Protein AF-A0A2D9LVD2-F1 (afdb_monomer)

Mean predicted aligned error: 10.57 Å

Structure (mmCIF, N/CA/C/O backbone):
data_AF-A0A2D9LVD2-F1
#
_entry.id   AF-A0A2D9LVD2-F1
#
loop_
_atom_site.group_PDB
_atom_site.id
_atom_site.type_symbol
_atom_site.label_atom_id
_atom_site.label_alt_id
_atom_site.label_comp_id
_atom_site.label_asym_id
_atom_site.label_entity_id
_atom_site.label_seq_id
_atom_site.pdbx_PDB_ins_code
_atom_site.Cartn_x
_atom_site.Cartn_y
_atom_site.Cartn_z
_atom_site.occupancy
_atom_site.B_iso_or_equiv
_atom_site.auth_seq_id
_atom_site.auth_comp_id
_atom_site.auth_asym_id
_atom_site.auth_atom_id
_atom_site.pdbx_PDB_model_num
ATOM 1 N N . MET A 1 1 ? -19.883 -9.515 7.680 1.00 53.19 1 MET A N 1
ATOM 2 C CA . MET A 1 1 ? -18.558 -9.158 7.138 1.00 53.19 1 MET A CA 1
ATOM 3 C C . MET A 1 1 ? -18.792 -8.330 5.888 1.00 53.19 1 MET A C 1
ATOM 5 O O . MET A 1 1 ? -19.389 -8.847 4.952 1.00 53.19 1 MET A O 1
ATOM 9 N N . SER A 1 2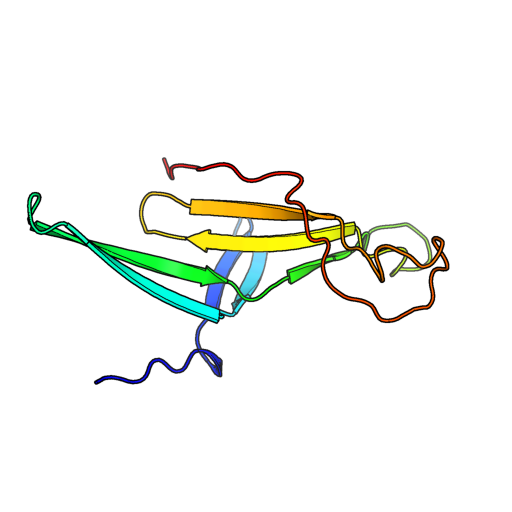 ? -18.451 -7.043 5.902 1.00 80.50 2 SER A N 1
ATOM 10 C CA . SER A 1 2 ? -18.437 -6.235 4.681 1.00 80.50 2 SER A CA 1
ATOM 11 C C . SER A 1 2 ? -17.174 -6.586 3.899 1.00 80.50 2 SER A C 1
ATOM 13 O O . SER A 1 2 ? -16.081 -6.626 4.460 1.00 80.50 2 SER A O 1
ATOM 15 N N . VAL A 1 3 ? -17.323 -6.901 2.616 1.00 85.44 3 VAL A N 1
ATOM 16 C CA . VAL A 1 3 ? -16.178 -7.102 1.725 1.00 85.44 3 VAL A CA 1
ATOM 17 C C . VAL A 1 3 ? -15.777 -5.735 1.187 1.00 85.44 3 VAL A C 1
ATOM 19 O O . VAL A 1 3 ? -16.622 -5.012 0.660 1.00 85.44 3 VAL A O 1
ATOM 22 N N . ILE A 1 4 ? -14.504 -5.374 1.336 1.00 87.50 4 ILE A N 1
ATOM 23 C CA . ILE A 1 4 ? -13.948 -4.164 0.728 1.00 87.50 4 ILE A CA 1
ATOM 24 C C . ILE A 1 4 ? -13.545 -4.501 -0.711 1.00 87.50 4 ILE A C 1
ATOM 26 O O . ILE A 1 4 ? -12.759 -5.421 -0.939 1.00 87.50 4 ILE A O 1
ATOM 30 N N . ASP A 1 5 ? -14.073 -3.757 -1.685 1.00 92.00 5 ASP A N 1
ATOM 31 C CA . ASP A 1 5 ? -13.674 -3.875 -3.089 1.00 92.00 5 ASP A CA 1
ATOM 32 C C . ASP A 1 5 ? -12.387 -3.079 -3.348 1.00 92.00 5 ASP A C 1
ATOM 34 O O . ASP A 1 5 ? -12.404 -1.910 -3.754 1.00 92.00 5 ASP A O 1
ATOM 38 N N . PHE A 1 6 ? -11.243 -3.717 -3.103 1.00 91.38 6 PHE A N 1
ATOM 39 C CA . PHE A 1 6 ? -9.940 -3.104 -3.352 1.00 91.38 6 PHE A CA 1
ATOM 40 C C . PHE A 1 6 ? -9.662 -2.841 -4.842 1.00 91.38 6 PHE A C 1
ATOM 42 O O . PHE A 1 6 ? -8.860 -1.963 -5.157 1.00 91.38 6 PHE A O 1
ATOM 49 N N . ALA A 1 7 ? -10.360 -3.505 -5.774 1.00 89.69 7 ALA A N 1
ATOM 50 C CA . ALA A 1 7 ? -10.171 -3.273 -7.209 1.00 89.69 7 ALA A CA 1
ATOM 51 C C . ALA A 1 7 ? -10.660 -1.879 -7.639 1.00 89.69 7 ALA A C 1
ATOM 53 O O . ALA A 1 7 ? -10.105 -1.279 -8.559 1.00 89.69 7 ALA A O 1
ATOM 54 N N . ASN A 1 8 ? -11.659 -1.334 -6.938 1.00 91.44 8 ASN A N 1
ATOM 55 C CA . ASN A 1 8 ? -12.173 0.019 -7.154 1.00 91.44 8 ASN A CA 1
ATOM 56 C C . ASN A 1 8 ? -11.758 1.023 -6.061 1.00 91.44 8 ASN A C 1
ATOM 58 O O . ASN A 1 8 ? -12.179 2.183 -6.098 1.00 91.44 8 ASN A O 1
ATOM 62 N N . SER A 1 9 ? -10.895 0.622 -5.122 1.00 91.50 9 SER A N 1
ATOM 63 C CA . SER A 1 9 ? -10.428 1.481 -4.028 1.0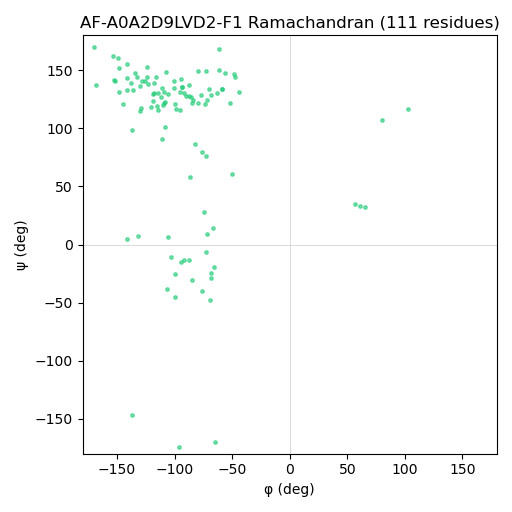0 91.50 9 SER A CA 1
ATOM 64 C C . SER A 1 9 ? -9.098 2.151 -4.354 1.00 91.50 9 SER A C 1
ATOM 66 O O . SER A 1 9 ? -8.135 1.522 -4.795 1.00 91.50 9 SER A O 1
ATOM 68 N N . ARG A 1 10 ? -9.033 3.465 -4.137 1.00 91.88 10 ARG A N 1
ATOM 69 C CA . ARG A 1 10 ? -7.895 4.287 -4.550 1.00 91.88 10 ARG A CA 1
ATOM 70 C C . ARG A 1 10 ? -7.727 5.517 -3.676 1.00 91.88 10 ARG A C 1
ATOM 72 O O . ARG A 1 10 ? -8.706 6.181 -3.353 1.00 91.88 10 ARG A O 1
ATOM 79 N N . MET A 1 11 ? -6.480 5.868 -3.388 1.00 88.00 11 MET A N 1
ATOM 80 C CA . MET A 1 11 ? -6.130 7.163 -2.816 1.00 88.00 11 MET A CA 1
ATOM 81 C C . MET A 1 11 ? -5.816 8.142 -3.950 1.00 88.00 11 MET A C 1
ATOM 83 O O . MET A 1 11 ? -5.052 7.829 -4.865 1.00 88.00 11 MET A O 1
ATOM 87 N N . THR A 1 12 ? -6.424 9.325 -3.901 1.00 88.12 12 THR A N 1
ATOM 88 C CA . THR A 1 12 ? -6.224 10.395 -4.885 1.00 88.12 12 THR A CA 1
ATOM 89 C C . THR A 1 12 ? -5.755 11.662 -4.204 1.00 88.12 12 THR A C 1
ATOM 91 O O . THR A 1 12 ? -6.303 12.046 -3.174 1.00 88.12 12 THR A O 1
ATOM 94 N N . TRP A 1 13 ? -4.792 12.341 -4.811 1.00 83.25 13 TRP A N 1
ATOM 95 C CA . TRP A 1 13 ? -4.360 13.667 -4.392 1.00 83.25 13 TRP A CA 1
ATOM 96 C C . TRP A 1 13 ? -4.053 14.516 -5.618 1.00 83.25 13 TRP A C 1
ATOM 98 O O . TRP A 1 13 ? -3.743 14.004 -6.696 1.00 83.25 13 TRP A O 1
ATOM 108 N N . PHE A 1 14 ? -4.147 15.826 -5.446 1.00 80.69 14 PHE A N 1
ATOM 109 C CA . PHE A 1 14 ? -3.789 16.790 -6.474 1.00 80.69 14 PHE A CA 1
ATOM 110 C C . PHE A 1 14 ? -2.403 17.343 -6.171 1.00 80.69 14 PHE A C 1
ATOM 112 O O . PHE A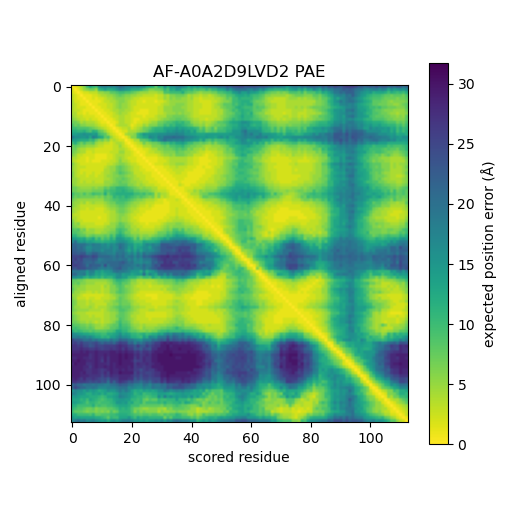 1 14 ? -2.059 17.579 -5.009 1.00 80.69 14 PHE A O 1
ATOM 119 N N . GLY A 1 15 ? -1.601 17.537 -7.217 1.00 73.38 15 GLY A N 1
ATOM 120 C CA . GLY A 1 15 ? -0.386 18.332 -7.096 1.00 73.38 15 GLY A CA 1
ATOM 121 C C . GLY A 1 15 ? -0.701 19.780 -6.682 1.00 73.38 15 GLY A C 1
ATOM 122 O O . GLY A 1 15 ? -1.862 20.204 -6.731 1.00 73.38 15 GLY A O 1
ATOM 123 N N . PRO A 1 16 ? 0.321 20.565 -6.297 1.00 77.25 16 PRO A N 1
ATOM 124 C CA . PRO A 1 16 ? 0.157 21.987 -6.003 1.00 77.25 16 PRO A CA 1
ATOM 125 C C . PRO A 1 16 ? -0.649 22.709 -7.094 1.00 77.25 16 PRO A C 1
ATOM 127 O O . PRO A 1 16 ? -0.513 22.389 -8.274 1.00 77.25 16 PRO A O 1
ATOM 130 N N . LEU A 1 17 ? -1.469 23.690 -6.697 1.00 75.88 17 LEU A N 1
ATOM 131 C CA . LEU A 1 17 ? -2.271 24.531 -7.604 1.00 75.88 17 LEU A CA 1
ATOM 132 C C . LEU A 1 17 ? -3.300 23.768 -8.467 1.00 75.88 17 LEU A C 1
ATOM 134 O O . LEU A 1 17 ? -3.564 24.172 -9.595 1.00 75.88 17 LEU A O 1
ATOM 138 N N . ASN A 1 18 ? -3.892 22.680 -7.956 1.00 71.94 18 ASN A N 1
ATOM 139 C CA . ASN A 1 18 ? -4.784 21.799 -8.730 1.00 71.94 18 ASN A CA 1
ATOM 140 C C . ASN A 1 18 ? -4.108 21.235 -9.993 1.00 71.94 18 ASN A C 1
ATOM 142 O O . ASN A 1 18 ? -4.748 21.071 -11.033 1.00 71.94 18 ASN A O 1
ATOM 146 N N . GLY A 1 19 ? -2.805 20.954 -9.904 1.00 70.88 19 GLY A N 1
ATOM 147 C CA . GLY A 1 19 ? -2.068 20.265 -10.957 1.00 70.88 19 GLY A CA 1
ATOM 148 C C . GLY A 1 19 ? -2.559 18.829 -11.170 1.00 70.88 19 GLY A C 1
ATOM 149 O O . GLY A 1 19 ? -3.574 18.402 -10.616 1.00 70.88 19 GLY A O 1
ATOM 150 N N . SER A 1 20 ? -1.815 18.062 -11.969 1.00 76.94 20 SER A N 1
ATOM 151 C CA . SER A 1 20 ? -2.154 16.677 -12.313 1.00 76.94 20 SER A CA 1
ATOM 152 C C . SER A 1 20 ? -2.622 15.864 -11.101 1.00 76.94 20 SER A C 1
ATOM 154 O O . SER A 1 20 ? -1.988 15.860 -10.042 1.00 76.94 20 SER A O 1
ATOM 156 N N . MET A 1 21 ? -3.752 15.177 -11.272 1.00 83.44 21 MET A N 1
ATOM 157 C CA . MET A 1 21 ? -4.288 14.263 -10.271 1.00 83.44 21 MET A CA 1
ATOM 158 C C . MET A 1 21 ? -3.440 12.994 -10.257 1.00 83.44 21 MET A C 1
ATOM 160 O O . MET A 1 21 ? -3.380 12.267 -11.250 1.00 83.44 21 MET A O 1
ATOM 164 N N . SER A 1 22 ? -2.855 12.701 -9.105 1.00 83.06 22 SER A N 1
ATOM 165 C CA . SER A 1 22 ? -2.196 11.431 -8.843 1.00 83.06 22 SER A CA 1
ATOM 166 C C . SER A 1 22 ? -3.165 10.483 -8.158 1.00 83.06 22 SER A C 1
ATOM 168 O O . SER A 1 22 ? -4.001 10.876 -7.338 1.00 83.06 22 SER A O 1
ATOM 170 N N . ARG A 1 23 ? -3.072 9.210 -8.526 1.00 88.25 23 ARG A N 1
ATOM 171 C CA . ARG A 1 23 ? -3.953 8.157 -8.043 1.00 88.25 23 ARG A CA 1
ATOM 172 C C . ARG A 1 23 ? -3.146 6.897 -7.821 1.00 88.25 23 ARG A C 1
ATOM 174 O O . ARG A 1 23 ? -2.413 6.482 -8.712 1.00 88.25 23 ARG A O 1
ATOM 181 N N . ILE A 1 24 ? -3.340 6.274 -6.669 1.00 88.44 24 ILE A N 1
ATOM 182 C CA . ILE A 1 24 ? -2.756 4.974 -6.360 1.00 88.44 24 ILE A CA 1
ATOM 183 C C . ILE A 1 24 ? -3.833 4.028 -5.843 1.00 88.44 24 ILE A C 1
ATOM 185 O O . ILE A 1 24 ? -4.705 4.431 -5.073 1.00 88.44 24 ILE A O 1
ATOM 189 N N . GLN A 1 25 ? -3.808 2.787 -6.316 1.00 93.62 25 GLN A N 1
ATOM 190 C CA . GLN A 1 25 ? -4.738 1.751 -5.878 1.00 93.62 25 GLN A CA 1
ATOM 191 C C . GLN A 1 25 ? -4.395 1.297 -4.454 1.00 93.62 25 GLN A C 1
ATOM 193 O O . GLN A 1 25 ? -3.230 1.335 -4.055 1.00 93.62 25 GLN A O 1
ATOM 198 N N . LEU A 1 26 ? -5.407 0.890 -3.692 1.00 93.56 26 LEU A N 1
ATOM 199 C CA . LEU A 1 26 ? -5.225 0.277 -2.378 1.00 93.56 26 LEU A CA 1
ATOM 200 C C . LEU A 1 26 ? -5.185 -1.250 -2.521 1.00 93.56 26 LEU A C 1
ATOM 202 O O . LEU A 1 26 ? -5.991 -1.820 -3.247 1.00 93.56 26 LEU A O 1
ATOM 206 N N . ASP A 1 27 ? -4.239 -1.886 -1.838 1.00 93.69 27 ASP A N 1
ATOM 207 C CA . ASP A 1 27 ? -4.004 -3.340 -1.840 1.00 93.69 27 ASP A CA 1
ATOM 208 C C . ASP A 1 27 ? -4.626 -4.006 -0.599 1.00 93.69 27 ASP A C 1
ATOM 210 O O . ASP A 1 27 ? -4.969 -5.183 -0.607 1.00 93.69 27 ASP A O 1
ATOM 214 N N . GLY A 1 28 ? -4.795 -3.241 0.485 1.00 93.00 28 GLY A N 1
ATOM 215 C CA . GLY A 1 28 ? -5.347 -3.750 1.734 1.00 93.00 28 GLY A CA 1
ATOM 216 C C . GLY A 1 28 ? -5.663 -2.659 2.750 1.00 93.00 28 GLY A C 1
ATOM 217 O O . GLY A 1 28 ? -5.280 -1.497 2.592 1.00 93.00 28 GLY A O 1
ATOM 218 N N . MET A 1 29 ? -6.360 -3.056 3.811 1.00 93.44 29 MET A N 1
ATOM 219 C CA . MET A 1 29 ? -6.692 -2.221 4.961 1.00 93.44 29 MET A CA 1
ATOM 220 C C . MET A 1 29 ? -6.589 -3.059 6.235 1.00 93.44 29 MET A C 1
ATOM 222 O O . MET A 1 29 ? -6.904 -4.250 6.224 1.00 93.44 29 MET A O 1
ATOM 226 N N . CYS A 1 30 ? -6.113 -2.439 7.306 1.00 92.56 30 CYS A N 1
ATOM 227 C CA . CYS A 1 30 ? -6.003 -3.025 8.631 1.00 92.56 30 CYS A CA 1
ATOM 228 C C . CYS A 1 30 ? -6.483 -1.997 9.656 1.00 92.56 30 CYS A C 1
ATOM 230 O O . CYS A 1 30 ? -6.056 -0.847 9.594 1.00 92.56 30 CYS A O 1
ATOM 232 N N . THR A 1 31 ? -7.332 -2.408 10.594 1.00 93.88 31 THR A N 1
ATOM 233 C CA . THR A 1 31 ? -7.679 -1.589 11.760 1.00 93.88 31 THR A CA 1
ATOM 234 C C . THR A 1 31 ? -6.852 -2.068 12.943 1.00 93.88 31 THR A C 1
ATOM 236 O O . THR A 1 31 ? -6.929 -3.241 13.313 1.00 93.88 31 THR A O 1
ATOM 239 N N . LEU A 1 32 ? -6.056 -1.173 13.518 1.00 93.50 32 LEU A N 1
ATOM 240 C CA . LEU A 1 32 ? -5.381 -1.393 14.788 1.00 93.50 32 LEU A CA 1
ATOM 241 C C . LEU A 1 32 ? -6.349 -1.019 15.908 1.00 93.50 32 LEU A C 1
ATOM 243 O O . LEU A 1 32 ? -6.835 0.106 15.939 1.00 93.50 32 LEU A O 1
ATOM 247 N N . ILE A 1 33 ? -6.636 -1.968 16.793 1.00 95.38 33 ILE A N 1
ATOM 248 C CA . ILE A 1 33 ? -7.519 -1.771 17.944 1.00 95.38 33 ILE A CA 1
ATOM 249 C C . ILE A 1 33 ? -6.638 -1.781 19.193 1.00 95.38 33 ILE A C 1
ATOM 251 O O . ILE A 1 33 ? -5.919 -2.756 19.424 1.00 95.38 33 ILE A O 1
ATOM 255 N N . ASP A 1 34 ? -6.677 -0.699 19.965 1.00 94.25 34 ASP A N 1
ATOM 256 C CA . ASP A 1 34 ? -6.050 -0.597 21.283 1.00 94.25 34 ASP A CA 1
ATOM 257 C C . ASP A 1 34 ? -7.154 -0.604 22.348 1.00 94.25 34 ASP A C 1
ATOM 259 O O . ASP A 1 34 ? -7.821 0.405 22.586 1.00 94.25 34 ASP A O 1
ATOM 263 N N . ASP A 1 35 ? -7.356 -1.759 22.986 1.00 95.12 35 ASP A N 1
ATOM 264 C CA . ASP A 1 35 ? -8.381 -1.944 24.019 1.00 95.12 35 ASP A CA 1
ATOM 265 C C . ASP A 1 35 ? -8.081 -1.154 25.307 1.00 95.12 35 ASP A C 1
ATOM 267 O O . ASP A 1 35 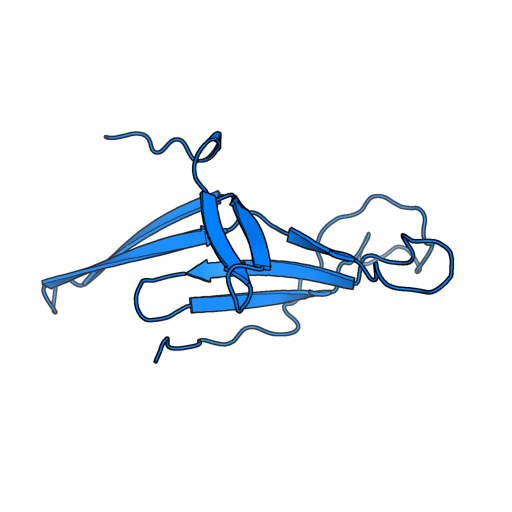? -9.002 -0.832 26.059 1.00 95.12 35 ASP A O 1
ATOM 271 N N . GLU A 1 36 ? -6.811 -0.834 25.585 1.00 95.00 36 GLU A N 1
ATOM 272 C CA . GLU A 1 36 ? -6.424 -0.080 26.784 1.00 95.00 36 GLU A CA 1
ATOM 273 C C . GLU A 1 36 ? -6.745 1.409 26.624 1.00 95.00 36 GLU A C 1
ATOM 275 O O . GLU A 1 36 ? -7.208 2.055 27.568 1.00 95.00 36 GLU A O 1
ATOM 280 N N . GLN A 1 37 ? -6.516 1.952 25.427 1.00 91.06 37 GLN A N 1
ATOM 281 C CA . GLN A 1 37 ? -6.795 3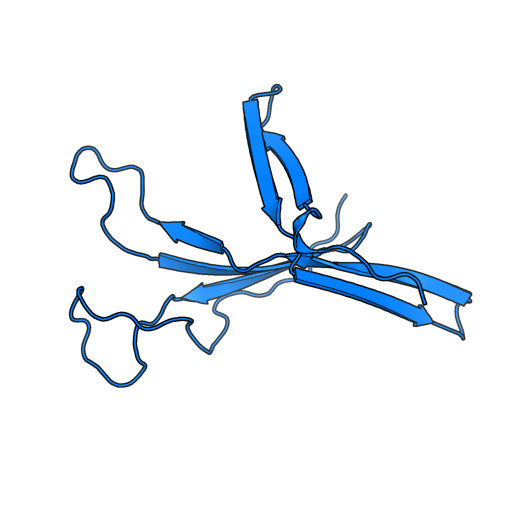.354 25.099 1.00 91.06 37 GLN A CA 1
ATOM 282 C C . GLN A 1 37 ? -8.199 3.566 24.520 1.00 91.06 37 GLN A C 1
ATOM 284 O O . GLN A 1 37 ? -8.671 4.703 24.457 1.00 91.06 37 GLN A O 1
ATOM 289 N N . GLY A 1 38 ? -8.879 2.486 24.127 1.00 92.88 38 GLY A N 1
ATOM 290 C CA . GLY A 1 38 ? -10.185 2.525 23.476 1.00 92.88 38 GLY A CA 1
ATOM 291 C C . GLY A 1 38 ? -10.139 3.176 22.093 1.00 92.88 38 GLY A C 1
ATOM 292 O O . GLY A 1 38 ? -11.097 3.852 21.714 1.00 92.88 38 GLY A O 1
ATOM 293 N N . THR A 1 39 ? -9.025 3.035 21.368 1.00 93.00 39 THR A N 1
ATOM 294 C CA . THR A 1 39 ? -8.830 3.638 20.043 1.00 93.00 39 THR A CA 1
ATOM 295 C C . THR A 1 39 ? -8.884 2.594 18.934 1.00 93.00 39 THR A C 1
ATOM 297 O O . THR A 1 39 ? -8.492 1.440 19.106 1.00 93.00 39 THR A O 1
ATOM 300 N N . GLU A 1 40 ? -9.367 3.022 17.768 1.00 94.69 40 GLU A N 1
ATOM 301 C CA . GLU A 1 40 ? -9.373 2.230 16.542 1.00 94.69 40 GLU A CA 1
ATOM 302 C C . GLU A 1 40 ? -8.787 3.067 15.403 1.00 94.69 40 GLU A C 1
ATOM 304 O O . GLU A 1 40 ? -9.377 4.065 14.989 1.00 94.69 40 GLU A O 1
ATOM 309 N N . ASP A 1 41 ? -7.640 2.645 14.875 1.00 94.56 41 ASP A N 1
ATOM 310 C CA . ASP A 1 41 ? -6.911 3.365 13.835 1.00 94.56 41 ASP A CA 1
ATOM 311 C C . ASP A 1 41 ? -6.865 2.548 12.543 1.00 94.56 41 ASP A C 1
ATOM 313 O O . ASP A 1 41 ? -6.327 1.439 12.489 1.00 94.56 41 ASP A O 1
ATOM 317 N N . ALA A 1 42 ? -7.428 3.097 11.466 1.00 94.12 42 ALA A N 1
ATOM 318 C CA . ALA A 1 42 ? -7.419 2.456 10.157 1.00 94.12 42 ALA A CA 1
ATOM 319 C C . ALA A 1 42 ? -6.148 2.806 9.369 1.00 94.12 42 ALA A C 1
ATOM 321 O O . ALA A 1 42 ? -5.844 3.974 9.120 1.00 94.12 42 ALA A O 1
ATOM 322 N N . TYR A 1 43 ? -5.463 1.774 8.886 1.00 94.88 43 TYR A N 1
ATOM 323 C CA . TYR A 1 43 ? -4.287 1.868 8.032 1.00 94.88 43 TYR A CA 1
ATOM 324 C C . TYR A 1 43 ? -4.553 1.228 6.672 1.00 94.88 43 TYR A C 1
ATOM 326 O O . TYR A 1 43 ? -5.127 0.144 6.574 1.00 94.88 43 TYR A O 1
ATOM 334 N N . TYR A 1 44 ? -4.081 1.875 5.609 1.00 94.12 44 TYR A N 1
ATOM 335 C CA . TYR A 1 44 ? -4.271 1.442 4.228 1.00 94.12 44 TYR A CA 1
ATOM 336 C C . TYR A 1 44 ? -2.933 1.155 3.559 1.00 94.12 44 TYR A C 1
ATOM 338 O O . TYR A 1 44 ? -2.031 1.995 3.563 1.00 94.12 44 TYR A O 1
ATOM 346 N N . LEU A 1 45 ? -2.821 -0.020 2.945 1.00 94.19 45 LEU A N 1
ATOM 347 C CA . LEU A 1 45 ? -1.675 -0.417 2.136 1.00 94.19 45 LEU A CA 1
ATOM 348 C C . LEU A 1 45 ? -1.921 -0.004 0.683 1.00 94.19 45 LEU A C 1
ATOM 350 O O . LEU A 1 45 ? -2.951 -0.351 0.106 1.00 94.19 45 LEU A O 1
ATOM 354 N N . ILE A 1 46 ? -0.974 0.704 0.070 1.00 92.12 46 ILE A N 1
ATOM 355 C CA . ILE A 1 46 ? -1.015 0.976 -1.373 1.00 92.12 46 ILE A CA 1
ATOM 356 C C . ILE A 1 46 ? -0.525 -0.227 -2.182 1.00 92.12 46 ILE A C 1
ATOM 358 O O . ILE A 1 46 ? 0.371 -0.970 -1.765 1.00 92.12 46 ILE A O 1
ATOM 362 N N . ALA A 1 47 ? -1.071 -0.362 -3.386 1.00 88.38 47 ALA A N 1
ATOM 363 C CA . ALA A 1 47 ? -0.529 -1.236 -4.412 1.00 88.38 47 ALA A CA 1
ATOM 364 C C . ALA A 1 47 ? 0.943 -0.869 -4.695 1.00 88.38 47 ALA A C 1
ATOM 366 O O . ALA A 1 47 ? 1.314 0.308 -4.58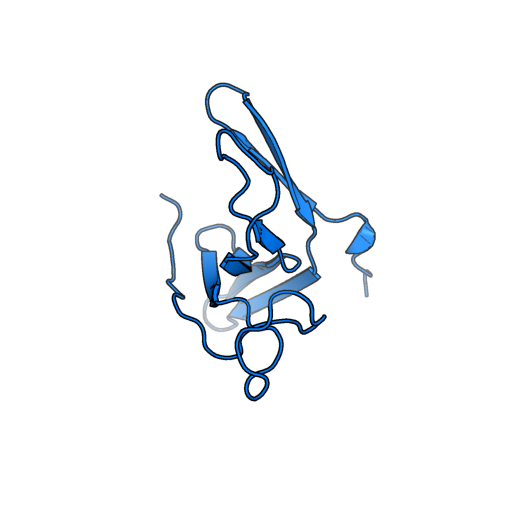9 1.00 88.38 47 ALA A O 1
ATOM 367 N N . PRO A 1 48 ? 1.795 -1.850 -5.051 1.00 82.88 48 PRO A N 1
ATOM 368 C CA . PRO A 1 48 ? 3.170 -1.563 -5.431 1.00 82.88 48 PRO A CA 1
ATOM 369 C C . PRO A 1 48 ? 3.187 -0.611 -6.618 1.00 82.88 48 PRO A C 1
ATOM 371 O O . PRO A 1 48 ? 2.492 -0.832 -7.610 1.00 82.88 48 PRO A O 1
ATOM 374 N N . CYS A 1 49 ? 4.018 0.419 -6.538 1.00 79.50 49 CYS A N 1
ATOM 375 C CA . CYS A 1 49 ? 4.298 1.274 -7.678 1.00 79.50 49 CYS A CA 1
ATOM 376 C C . CYS A 1 49 ? 5.798 1.325 -7.950 1.00 79.50 49 CYS A C 1
ATOM 378 O O . CYS A 1 49 ? 6.625 1.281 -7.038 1.00 79.50 49 CYS A O 1
ATOM 380 N N . HIS A 1 50 ? 6.140 1.385 -9.231 1.00 77.38 50 HIS A N 1
ATOM 381 C CA . HIS A 1 50 ? 7.517 1.455 -9.693 1.00 77.38 50 HIS A CA 1
ATOM 382 C C . HIS A 1 50 ? 7.834 2.903 -10.053 1.00 77.38 50 HIS A C 1
ATOM 384 O O . HIS A 1 50 ? 7.037 3.549 -10.736 1.00 77.38 50 HIS A O 1
ATOM 390 N N . SER A 1 51 ? 8.987 3.417 -9.620 1.00 72.50 51 SER A N 1
ATOM 391 C CA . SER A 1 51 ? 9.525 4.619 -10.252 1.00 72.50 51 SER A CA 1
ATOM 392 C C . SER A 1 51 ? 10.377 4.255 -11.449 1.00 72.50 51 SER A C 1
ATOM 394 O O . SER A 1 51 ? 11.227 3.358 -11.421 1.00 72.50 51 SER A O 1
ATOM 396 N N . GLU A 1 52 ? 10.168 5.034 -12.493 1.00 64.00 52 GLU A N 1
ATOM 397 C CA . GLU A 1 52 ? 10.943 4.992 -13.714 1.00 64.00 52 GLU A CA 1
ATOM 398 C C . GLU A 1 52 ? 11.658 6.330 -13.866 1.00 64.00 52 GLU A C 1
ATOM 400 O O . GLU A 1 52 ? 11.137 7.386 -13.491 1.00 64.00 52 GLU A O 1
ATOM 405 N N . HIS A 1 53 ? 12.878 6.295 -14.391 1.00 61.12 53 HIS A N 1
ATOM 406 C CA . HIS A 1 53 ? 13.560 7.512 -14.808 1.00 61.12 53 HIS A CA 1
ATOM 407 C C . HIS A 1 53 ? 12.974 7.994 -16.145 1.00 61.12 53 HIS A C 1
ATOM 409 O O . HIS A 1 53 ? 13.517 7.710 -17.209 1.00 61.12 53 HIS A O 1
ATOM 415 N N . THR A 1 54 ? 11.820 8.658 -16.085 1.00 53.31 54 THR A N 1
ATOM 416 C CA . THR A 1 54 ? 10.994 9.002 -17.258 1.00 53.31 54 THR A CA 1
ATOM 417 C C . THR A 1 54 ? 11.346 10.325 -17.938 1.00 53.31 54 THR A C 1
ATOM 419 O O . THR A 1 54 ? 10.886 10.568 -19.048 1.00 53.31 54 THR A O 1
ATOM 422 N N . HIS A 1 55 ? 12.148 11.190 -17.310 1.00 53.97 55 HIS A N 1
ATOM 423 C CA . HIS A 1 55 ? 12.476 12.514 -17.851 1.00 53.97 55 HIS A CA 1
ATOM 424 C C . HIS A 1 55 ? 13.949 12.572 -18.263 1.00 53.97 55 HIS A C 1
ATOM 426 O O . HIS A 1 55 ? 14.816 12.908 -17.460 1.00 53.97 55 HIS A O 1
ATOM 432 N N . LEU A 1 56 ? 14.212 12.228 -19.520 1.00 53.16 56 LEU A N 1
ATOM 433 C CA . LEU A 1 56 ? 15.477 12.441 -20.219 1.00 53.16 56 LEU A CA 1
ATOM 434 C C . LEU A 1 56 ? 15.150 13.001 -21.607 1.00 53.16 56 LEU A C 1
ATOM 436 O O . LEU A 1 56 ? 14.152 12.599 -22.198 1.00 53.16 56 LEU A O 1
ATOM 440 N N . ASP A 1 57 ? 16.014 13.853 -22.161 1.00 57.34 57 ASP A N 1
ATOM 441 C CA . ASP A 1 57 ? 15.884 14.407 -23.525 1.00 57.34 57 ASP A CA 1
ATOM 442 C C . ASP A 1 57 ? 16.043 13.338 -24.647 1.00 57.34 57 ASP A C 1
ATOM 444 O O . ASP A 1 57 ? 16.239 13.666 -25.815 1.00 57.34 57 ASP A O 1
ATOM 448 N N . GLY A 1 58 ? 15.981 12.043 -24.303 1.00 63.34 58 GLY A N 1
ATOM 449 C CA . GLY A 1 58 ? 16.208 10.880 -25.169 1.00 63.34 58 GLY A CA 1
ATOM 450 C C . GLY A 1 58 ? 15.174 9.765 -24.951 1.00 63.34 58 GLY A C 1
ATOM 451 O O . GLY A 1 58 ? 14.010 10.044 -24.682 1.00 63.34 58 GLY A O 1
ATOM 452 N N . GLN A 1 59 ? 15.564 8.487 -25.094 1.00 54.06 59 GLN A N 1
ATOM 453 C CA . GLN A 1 59 ? 14.639 7.354 -24.901 1.00 54.06 59 GLN A CA 1
ATOM 454 C C . GLN A 1 59 ? 13.913 7.452 -23.546 1.00 54.06 59 GLN A C 1
ATOM 456 O O . GLN A 1 59 ? 14.542 7.487 -22.494 1.00 54.06 59 GLN A O 1
ATOM 461 N N . LEU A 1 60 ? 12.579 7.484 -23.595 1.00 54.16 60 LEU A N 1
ATOM 462 C CA . LEU A 1 60 ? 11.693 7.836 -22.474 1.00 54.16 60 LEU A CA 1
ATOM 463 C C . LEU A 1 60 ? 11.597 6.771 -21.364 1.00 54.16 60 LEU A C 1
ATOM 465 O O . LEU A 1 60 ? 11.011 7.030 -20.316 1.00 54.16 60 LEU A O 1
ATOM 469 N N . PHE A 1 61 ? 12.191 5.592 -21.562 1.00 53.75 61 PHE A N 1
ATOM 470 C CA . PHE A 1 61 ?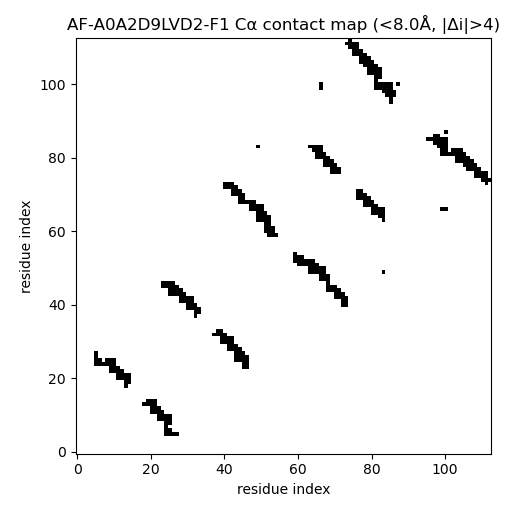 12.173 4.492 -20.597 1.00 53.75 61 PHE A CA 1
ATOM 471 C C . PHE A 1 61 ? 13.564 3.874 -20.508 1.00 53.75 61 PHE A C 1
ATOM 473 O O . PHE A 1 61 ? 13.957 3.089 -21.366 1.00 53.75 61 PHE A O 1
ATOM 480 N N . THR A 1 62 ? 14.336 4.265 -19.495 1.00 53.31 62 THR A N 1
ATOM 481 C CA . THR A 1 62 ? 15.748 3.859 -19.392 1.00 53.31 62 THR A CA 1
ATOM 482 C C . THR A 1 62 ? 16.007 2.819 -18.310 1.00 53.31 62 THR A C 1
ATOM 484 O O . THR A 1 62 ? 16.823 1.926 -18.526 1.00 53.31 62 THR A O 1
ATOM 487 N N . LYS A 1 63 ? 15.338 2.895 -17.149 1.00 62.16 63 LYS A N 1
ATOM 488 C CA . LYS A 1 63 ? 15.553 1.947 -16.044 1.00 62.16 63 LYS A CA 1
ATOM 489 C C . LYS A 1 63 ? 14.478 2.067 -14.958 1.00 62.16 63 LYS A C 1
ATOM 491 O O . LYS A 1 63 ? 14.135 3.180 -14.547 1.00 62.16 63 LYS A O 1
ATOM 496 N N . ARG A 1 64 ? 13.991 0.928 -14.448 1.00 64.06 64 ARG A N 1
ATOM 497 C CA . ARG A 1 64 ? 13.254 0.879 -13.173 1.00 64.06 64 ARG A CA 1
ATOM 498 C C . ARG A 1 64 ? 14.237 1.114 -12.038 1.00 64.06 64 ARG A C 1
ATOM 500 O O . ARG A 1 64 ? 15.238 0.412 -11.927 1.00 64.06 64 ARG A O 1
ATOM 507 N N . ASN A 1 65 ? 13.952 2.106 -11.207 1.00 67.69 65 ASN A N 1
ATOM 508 C CA . ASN A 1 65 ? 14.879 2.518 -10.158 1.00 67.69 65 ASN A CA 1
ATOM 509 C C . ASN A 1 65 ? 14.483 1.942 -8.802 1.00 67.69 65 ASN A C 1
ATOM 511 O O . ASN A 1 65 ? 15.334 1.441 -8.062 1.00 67.69 65 ASN A O 1
ATOM 515 N N . TYR A 1 66 ? 13.193 2.028 -8.476 1.00 75.31 66 TYR A N 1
ATOM 516 C CA . TYR A 1 66 ? 12.689 1.675 -7.159 1.00 75.31 66 TYR A CA 1
ATOM 517 C C . TYR A 1 66 ? 11.278 1.117 -7.202 1.00 75.31 66 TYR A C 1
ATOM 519 O O . TYR A 1 66 ? 10.455 1.529 -8.020 1.00 75.31 66 TYR A O 1
ATOM 527 N N . ASP A 1 67 ? 11.014 0.273 -6.216 1.00 81.00 67 ASP A N 1
ATOM 528 C CA . ASP A 1 67 ? 9.700 -0.217 -5.849 1.00 81.00 67 ASP A CA 1
ATOM 529 C C . ASP A 1 67 ? 9.273 0.482 -4.574 1.00 81.00 67 ASP A C 1
ATOM 531 O O . ASP A 1 67 ? 10.014 0.516 -3.585 1.00 81.00 67 ASP A O 1
ATOM 535 N N . PHE A 1 68 ? 8.067 1.031 -4.606 1.00 83.56 68 PHE A N 1
ATOM 536 C CA . PHE A 1 68 ? 7.459 1.691 -3.471 1.00 83.56 68 PHE A CA 1
ATOM 537 C C . PHE A 1 68 ? 6.295 0.863 -2.964 1.00 83.56 68 PHE A C 1
ATOM 539 O O . PHE A 1 68 ? 5.431 0.402 -3.714 1.00 83.56 68 PHE A O 1
ATOM 546 N N . ARG A 1 69 ? 6.274 0.723 -1.648 1.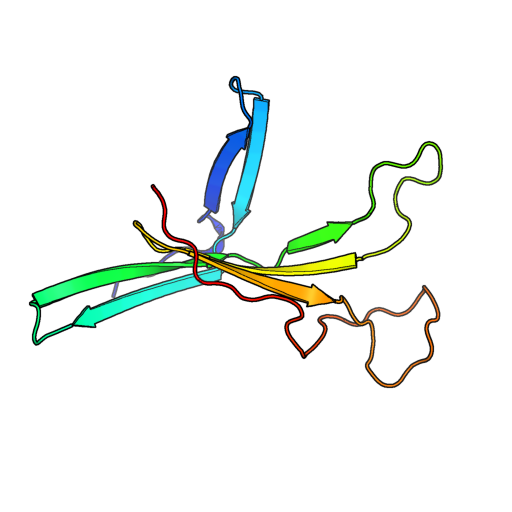00 88.31 69 ARG A N 1
ATOM 547 C CA . ARG A 1 69 ? 5.125 0.302 -0.861 1.00 88.31 69 ARG A CA 1
ATOM 548 C C . ARG A 1 69 ? 4.872 1.382 0.174 1.00 88.31 69 ARG A C 1
ATOM 550 O O . ARG A 1 69 ? 5.789 2.097 0.567 1.00 88.31 69 ARG A O 1
ATOM 557 N N . GLY A 1 70 ? 3.638 1.521 0.620 1.00 90.31 70 GLY A N 1
ATOM 558 C CA . GLY A 1 70 ? 3.293 2.547 1.590 1.00 90.31 70 GLY A CA 1
ATOM 559 C C . GLY A 1 70 ? 2.117 2.126 2.437 1.00 90.31 70 GLY A C 1
ATOM 560 O O . GLY A 1 70 ? 1.181 1.503 1.939 1.00 90.31 70 GLY A O 1
ATOM 561 N N . ILE A 1 71 ? 2.192 2.462 3.715 1.00 93.25 71 ILE A N 1
ATOM 562 C CA . ILE A 1 71 ? 1.113 2.253 4.670 1.00 93.25 71 ILE A CA 1
ATOM 563 C C . ILE A 1 71 ? 0.728 3.630 5.181 1.00 93.25 71 ILE A C 1
ATOM 565 O O . ILE A 1 71 ? 1.585 4.375 5.657 1.00 93.25 71 ILE A O 1
ATOM 569 N N . PHE A 1 72 ? -0.543 3.976 5.037 1.00 92.50 72 PHE A N 1
ATOM 570 C CA . PHE A 1 72 ? -1.070 5.292 5.365 1.00 92.50 72 PHE A CA 1
ATOM 571 C C . PHE A 1 72 ? -2.153 5.149 6.426 1.00 92.50 72 PHE A C 1
ATOM 573 O O . PHE A 1 72 ? -3.165 4.499 6.177 1.00 92.50 72 PHE A O 1
ATOM 580 N N . GLY A 1 73 ? -1.931 5.762 7.582 1.00 91.94 73 GLY A N 1
ATOM 581 C CA . GLY A 1 73 ? -2.973 6.092 8.545 1.00 91.94 73 GLY A CA 1
ATOM 582 C C . GLY A 1 73 ? -3.429 7.541 8.366 1.00 91.94 73 GLY A C 1
ATOM 583 O O . GLY A 1 73 ? -3.006 8.249 7.444 1.00 91.94 73 GLY A O 1
ATOM 584 N N . GLU A 1 74 ? -4.299 7.997 9.261 1.00 89.75 74 GLU A N 1
ATOM 585 C CA . GLU A 1 74 ? -4.829 9.362 9.222 1.00 89.75 74 GLU A CA 1
ATOM 586 C C . GLU A 1 74 ? -3.758 10.411 9.560 1.00 89.75 74 GLU A C 1
ATOM 588 O O . GLU A 1 74 ? -3.578 11.388 8.827 1.00 89.75 74 GLU A O 1
ATOM 593 N N . THR A 1 75 ? -3.010 10.182 10.642 1.00 89.75 75 THR A N 1
ATOM 594 C CA . THR A 1 75 ? -2.034 11.135 11.200 1.00 89.75 75 THR A CA 1
ATOM 595 C C . THR A 1 75 ? -0.588 10.787 10.865 1.00 89.75 75 THR A C 1
ATOM 597 O O . THR A 1 75 ? 0.314 11.605 11.046 1.00 89.75 75 THR A O 1
ATOM 600 N N . GLU A 1 76 ? -0.339 9.597 10.330 1.00 92.50 76 GLU A N 1
ATOM 601 C CA . GLU A 1 76 ? 1.000 9.108 10.036 1.00 92.50 76 GLU A CA 1
ATOM 602 C C . GLU A 1 76 ? 1.021 8.170 8.836 1.00 92.50 76 GLU A C 1
ATOM 604 O O . GLU A 1 76 ? 0.006 7.628 8.405 1.00 92.50 76 GLU A O 1
ATOM 609 N N . TYR A 1 77 ? 2.198 7.998 8.254 1.00 91.81 77 TYR A N 1
ATOM 610 C CA . TYR A 1 77 ? 2.412 7.074 7.158 1.00 91.81 77 TYR A CA 1
ATOM 611 C C . TYR A 1 77 ? 3.861 6.611 7.122 1.00 91.81 77 TYR A C 1
ATOM 613 O O . TYR A 1 77 ? 4.760 7.264 7.650 1.00 91.81 77 TYR A O 1
ATOM 621 N N . THR A 1 78 ? 4.108 5.509 6.429 1.00 91.88 78 THR A N 1
ATOM 622 C CA . THR A 1 78 ? 5.453 5.128 6.017 1.00 91.88 78 THR A CA 1
ATOM 623 C C . THR A 1 78 ? 5.483 4.843 4.529 1.00 91.88 78 THR A C 1
ATOM 625 O O . THR A 1 78 ? 4.548 4.269 3.970 1.00 91.88 78 THR A O 1
ATOM 628 N N . LEU A 1 79 ? 6.567 5.261 3.885 1.00 88.62 79 LEU A N 1
ATOM 629 C CA . LEU A 1 79 ? 6.912 4.861 2.530 1.00 88.62 79 LEU A CA 1
ATOM 630 C C . LEU A 1 79 ? 8.139 3.964 2.612 1.00 88.62 79 LEU A C 1
ATOM 632 O O . LEU A 1 79 ? 9.190 4.367 3.107 1.00 88.62 79 LEU A O 1
ATOM 636 N N . ILE A 1 80 ? 7.972 2.742 2.126 1.00 87.56 80 ILE A N 1
ATOM 637 C CA . ILE A 1 80 ? 9.011 1.734 2.016 1.00 87.56 80 ILE A CA 1
ATOM 638 C C . ILE A 1 80 ? 9.502 1.765 0.579 1.00 87.56 80 ILE A C 1
ATOM 640 O O . ILE A 1 80 ? 8.754 1.482 -0.359 1.00 87.56 80 ILE A O 1
ATOM 644 N N . ARG A 1 81 ? 10.772 2.105 0.415 1.00 84.19 81 ARG A N 1
ATOM 645 C CA . ARG A 1 81 ? 11.450 2.171 -0.870 1.00 84.19 81 ARG A CA 1
ATOM 646 C C . ARG A 1 81 ? 12.486 1.071 -0.939 1.00 84.19 81 ARG A C 1
ATOM 648 O O . ARG A 1 81 ? 13.379 0.989 -0.096 1.00 84.19 81 ARG A O 1
ATOM 655 N N . THR A 1 82 ? 12.407 0.278 -1.992 1.00 79.62 82 THR A N 1
ATOM 656 C CA . THR A 1 82 ? 13.349 -0.802 -2.256 1.00 79.62 82 THR A CA 1
ATOM 657 C C . THR A 1 82 ? 13.930 -0.630 -3.647 1.00 79.62 82 THR A C 1
ATOM 659 O O . THR A 1 82 ? 13.214 -0.229 -4.560 1.00 79.62 82 THR A O 1
ATOM 662 N N . HIS A 1 83 ? 15.225 -0.887 -3.834 1.00 71.38 83 HIS A N 1
ATOM 663 C CA . HIS A 1 83 ? 15.773 -0.956 -5.188 1.00 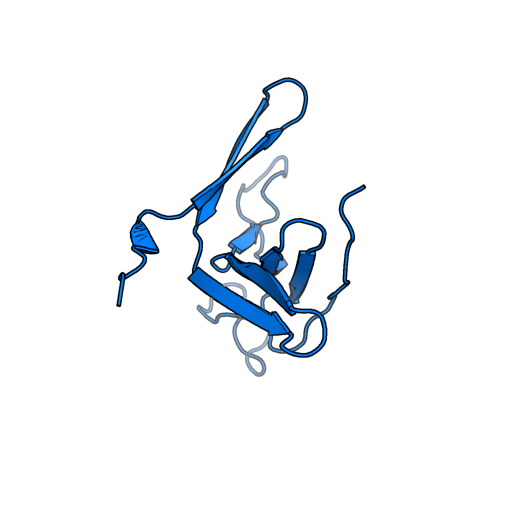71.38 83 HIS A CA 1
ATOM 664 C C . HIS A 1 83 ? 15.038 -2.044 -5.965 1.00 71.38 83 HIS A C 1
ATOM 666 O O . HIS A 1 83 ? 14.838 -3.143 -5.449 1.00 71.38 83 HIS A O 1
ATOM 672 N N . TRP A 1 84 ? 14.625 -1.742 -7.192 1.00 64.38 84 TRP A N 1
ATOM 673 C CA . TRP A 1 84 ? 14.081 -2.786 -8.048 1.00 64.38 84 TRP A CA 1
ATOM 674 C C . TRP A 1 84 ? 15.218 -3.739 -8.431 1.00 64.38 84 TRP A C 1
ATOM 676 O O . TRP A 1 84 ? 16.281 -3.289 -8.861 1.00 64.38 84 TRP A O 1
ATOM 686 N N . VAL A 1 85 ? 15.013 -5.045 -8.239 1.00 59.62 85 VAL A N 1
ATOM 687 C CA . VAL A 1 85 ? 15.998 -6.076 -8.585 1.00 59.62 85 VAL A CA 1
ATOM 688 C C . VAL A 1 85 ? 15.319 -7.137 -9.429 1.00 59.62 85 VAL A C 1
ATOM 690 O O . VAL A 1 85 ? 14.438 -7.854 -8.956 1.00 59.62 85 VAL A O 1
ATOM 693 N N . ALA A 1 86 ? 15.795 -7.275 -10.660 1.00 51.16 86 ALA A N 1
ATOM 694 C CA . ALA A 1 86 ? 15.385 -8.321 -11.573 1.00 51.16 86 ALA A CA 1
ATOM 695 C C . ALA A 1 86 ? 16.187 -9.612 -11.420 1.00 51.16 86 ALA A C 1
ATOM 697 O O . ALA A 1 86 ? 16.670 -10.118 -12.402 1.00 51.16 86 ALA A O 1
ATOM 698 N N . ASN A 1 87 ? 16.214 -10.227 -10.241 1.00 49.97 87 ASN A N 1
ATOM 699 C CA . ASN A 1 87 ? 16.900 -11.483 -9.868 1.00 49.97 87 ASN A CA 1
ATOM 700 C C . ASN A 1 87 ? 18.178 -11.218 -9.076 1.00 49.97 87 ASN A C 1
ATOM 702 O O . ASN A 1 87 ? 19.150 -10.713 -9.625 1.00 49.97 87 ASN A O 1
ATOM 706 N N . PRO A 1 88 ? 18.247 -11.660 -7.809 1.00 46.38 88 PRO A N 1
ATOM 707 C CA . PRO A 1 88 ? 19.421 -11.455 -6.962 1.00 46.38 88 PRO A CA 1
ATOM 708 C C . PRO A 1 88 ? 20.647 -12.311 -7.352 1.00 46.38 88 PRO A C 1
ATOM 710 O O . PRO A 1 88 ? 21.608 -12.357 -6.593 1.00 46.38 88 PRO A O 1
ATOM 713 N N . GLY A 1 89 ? 20.625 -13.001 -8.500 1.00 47.34 89 GLY A N 1
ATOM 714 C CA . GLY A 1 89 ? 21.712 -13.873 -8.969 1.00 47.34 89 GLY A CA 1
ATOM 715 C C . GLY A 1 89 ? 21.982 -13.832 -10.476 1.00 47.34 89 GLY A C 1
ATOM 716 O O . GLY A 1 89 ? 22.806 -14.607 -10.951 1.00 47.34 89 GLY A O 1
ATOM 717 N N . VAL A 1 90 ? 21.307 -12.961 -11.231 1.00 46.19 90 VAL A N 1
ATOM 718 C CA . VAL A 1 90 ? 21.567 -12.771 -12.665 1.00 46.19 90 VAL A CA 1
ATOM 719 C C . VAL A 1 90 ? 22.253 -11.419 -12.800 1.00 46.19 90 VAL A C 1
ATOM 721 O O . VAL A 1 90 ? 21.733 -10.424 -12.300 1.00 46.19 90 VAL A O 1
ATOM 724 N N . SER A 1 91 ? 23.452 -11.403 -13.391 1.00 47.38 91 SER A N 1
ATOM 725 C CA . SER A 1 91 ? 24.200 -10.173 -13.678 1.00 47.38 91 SER A CA 1
ATOM 726 C C . SER A 1 91 ? 23.294 -9.153 -14.359 1.00 47.38 91 SER A C 1
ATOM 728 O O . SER A 1 91 ? 22.437 -9.575 -15.128 1.00 47.38 91 SER A O 1
ATOM 730 N N . ASP A 1 92 ? 23.523 -7.865 -14.094 1.00 46.56 92 ASP A N 1
ATOM 731 C CA . ASP A 1 92 ? 22.794 -6.675 -14.564 1.00 46.56 92 ASP A CA 1
ATOM 732 C C . ASP A 1 92 ? 22.545 -6.598 -16.094 1.00 46.56 92 ASP A C 1
ATOM 734 O O . ASP A 1 92 ? 23.000 -5.673 -16.766 1.00 46.56 92 ASP A O 1
ATOM 738 N N . ASP A 1 93 ? 21.826 -7.556 -16.670 1.00 41.38 93 ASP A N 1
ATOM 739 C CA . ASP A 1 93 ? 21.471 -7.614 -18.082 1.00 41.38 93 ASP A CA 1
ATOM 740 C C . ASP A 1 93 ? 20.069 -6.999 -18.236 1.00 41.38 93 ASP A C 1
ATOM 742 O O . ASP A 1 93 ? 19.107 -7.507 -17.641 1.00 41.38 93 ASP A O 1
ATOM 746 N N . PRO A 1 94 ? 19.916 -5.870 -18.957 1.00 38.41 94 PRO A N 1
ATOM 747 C CA . PRO A 1 94 ? 18.734 -5.005 -18.886 1.00 38.41 94 PRO A CA 1
ATOM 748 C C . PRO A 1 94 ? 17.476 -5.559 -19.588 1.00 38.41 94 PRO A C 1
ATOM 750 O O . PRO A 1 94 ? 16.624 -4.787 -20.022 1.00 38.41 94 PRO A O 1
ATOM 753 N N . GLY A 1 95 ? 17.323 -6.883 -19.681 1.00 39.56 95 GLY A N 1
ATOM 754 C CA . GLY A 1 95 ? 16.249 -7.547 -20.425 1.00 39.56 95 GLY A CA 1
ATOM 755 C C . GLY A 1 95 ? 15.486 -8.662 -19.703 1.00 39.56 95 GLY A C 1
ATOM 756 O O . GLY A 1 95 ? 14.685 -9.318 -20.361 1.00 39.56 95 GLY A O 1
ATOM 757 N N . SER A 1 96 ? 15.695 -8.918 -18.402 1.00 38.94 96 SER A N 1
ATOM 758 C CA . SER A 1 96 ? 15.023 -10.041 -17.712 1.00 38.94 96 SER A CA 1
ATOM 759 C C . SER A 1 96 ? 13.942 -9.611 -16.703 1.00 38.94 96 SER A C 1
ATOM 761 O O . SER A 1 96 ? 14.127 -8.718 -15.878 1.00 38.94 96 SER A O 1
ATOM 763 N N . GLU A 1 97 ? 12.774 -10.245 -16.812 1.00 41.59 97 GLU A N 1
ATOM 764 C CA . GLU A 1 97 ? 11.537 -9.996 -16.063 1.00 41.59 97 GLU A CA 1
ATOM 765 C C . GLU A 1 97 ? 11.602 -10.473 -14.605 1.00 41.59 97 GLU A C 1
ATOM 767 O O . GLU A 1 97 ? 11.006 -11.493 -14.264 1.00 41.59 97 GLU A O 1
ATOM 772 N N . ASN A 1 98 ? 12.276 -9.769 -13.692 1.00 41.28 98 ASN A N 1
ATOM 773 C CA . ASN A 1 98 ? 12.196 -10.188 -12.288 1.00 41.28 98 ASN A CA 1
ATOM 774 C C . ASN A 1 98 ? 11.925 -9.025 -11.327 1.00 41.28 98 ASN A C 1
ATOM 776 O O . ASN A 1 98 ? 12.271 -7.874 -11.571 1.00 41.28 98 ASN A O 1
ATOM 780 N N . THR A 1 99 ? 11.145 -9.298 -10.288 1.00 46.94 99 THR A N 1
ATOM 781 C CA . THR A 1 99 ? 10.340 -8.285 -9.596 1.00 46.94 99 THR A CA 1
ATOM 782 C C . THR A 1 99 ? 10.777 -8.158 -8.137 1.00 46.94 99 THR A C 1
ATOM 784 O O . THR A 1 99 ? 10.827 -9.164 -7.434 1.00 46.94 99 THR A O 1
ATOM 787 N N . GLY A 1 100 ? 11.011 -6.925 -7.668 1.00 47.72 100 GLY A N 1
ATOM 788 C CA . GLY A 1 100 ? 11.068 -6.575 -6.244 1.00 47.72 100 GLY A CA 1
ATOM 789 C C . GLY A 1 100 ? 12.378 -6.888 -5.531 1.00 47.72 100 GLY A C 1
ATOM 790 O O . GLY A 1 100 ? 12.656 -8.036 -5.186 1.00 47.72 100 GLY A O 1
ATOM 791 N N . GLY A 1 101 ? 13.172 -5.861 -5.209 1.00 51.81 101 GLY A N 1
ATOM 792 C CA . GLY A 1 101 ? 14.253 -6.043 -4.240 1.00 51.81 101 GLY A CA 1
ATOM 793 C C . GLY A 1 101 ? 13.699 -6.450 -2.868 1.00 51.81 101 GLY A C 1
ATOM 794 O O . GLY A 1 101 ? 12.573 -6.115 -2.501 1.00 51.81 101 GLY A O 1
ATOM 795 N N . ARG A 1 102 ? 14.490 -7.215 -2.111 1.00 55.78 102 ARG A N 1
ATOM 796 C CA . ARG A 1 102 ? 14.068 -7.808 -0.826 1.00 55.78 102 ARG A CA 1
ATOM 797 C C . ARG A 1 102 ? 14.444 -6.977 0.398 1.00 55.78 102 ARG A C 1
ATOM 799 O O . ARG A 1 102 ? 13.915 -7.221 1.477 1.00 55.78 102 ARG A O 1
ATOM 806 N N . THR A 1 103 ? 15.345 -6.011 0.235 1.00 60.66 103 THR A N 1
ATOM 807 C CA . THR A 1 103 ? 15.878 -5.208 1.338 1.00 60.66 103 THR A CA 1
ATOM 808 C C . THR A 1 103 ? 15.446 -3.756 1.167 1.00 60.66 103 THR A C 1
ATOM 810 O O . THR A 1 103 ? 15.862 -3.128 0.188 1.00 60.66 103 THR A O 1
ATOM 813 N N . PRO A 1 104 ? 14.638 -3.201 2.087 1.00 61.22 104 PRO A N 1
ATOM 814 C CA . PRO A 1 104 ? 14.256 -1.803 2.018 1.00 61.22 104 PRO A CA 1
ATOM 815 C C . PRO A 1 104 ? 15.497 -0.925 2.164 1.00 61.22 104 PRO A C 1
ATOM 817 O O . PRO A 1 104 ? 16.317 -1.102 3.062 1.00 61.22 104 PRO A O 1
ATOM 820 N N . VAL A 1 105 ? 15.629 0.024 1.248 1.00 67.69 105 VAL A N 1
ATOM 821 C CA . VAL A 1 105 ? 16.697 1.029 1.232 1.00 67.69 105 VAL A CA 1
ATOM 822 C C . VAL A 1 105 ? 16.307 2.198 2.128 1.00 67.69 105 VAL A C 1
ATOM 824 O O . VAL A 1 105 ? 17.154 2.848 2.732 1.00 67.69 105 VAL A O 1
ATOM 827 N N . GLU A 1 106 ? 15.005 2.456 2.225 1.00 74.25 106 GLU A N 1
ATOM 828 C CA . GLU A 1 106 ? 14.446 3.478 3.089 1.00 74.25 106 GLU A CA 1
ATOM 829 C C . GLU A 1 106 ? 13.064 3.045 3.575 1.00 74.25 106 GLU A C 1
ATOM 831 O O . GLU A 1 106 ? 12.217 2.627 2.787 1.00 74.25 106 GLU A O 1
ATOM 836 N N . ALA A 1 107 ? 12.850 3.148 4.881 1.00 77.44 107 ALA A N 1
ATOM 837 C CA . ALA A 1 107 ? 11.546 3.079 5.518 1.00 77.44 107 ALA A CA 1
ATOM 838 C C . ALA A 1 107 ? 11.586 4.041 6.706 1.00 77.44 107 ALA A C 1
ATOM 840 O O . ALA A 1 107 ? 12.465 3.941 7.566 1.00 77.44 107 ALA A O 1
ATOM 841 N N . ARG A 1 108 ? 10.690 5.025 6.721 1.00 83.06 108 ARG A N 1
ATOM 842 C CA . ARG A 1 108 ? 10.609 6.025 7.793 1.00 83.06 108 ARG A CA 1
ATOM 843 C C . ARG A 1 108 ? 9.157 6.271 8.150 1.00 83.06 108 ARG A C 1
ATOM 845 O O . ARG A 1 108 ? 8.314 6.334 7.257 1.00 83.06 108 ARG A O 1
ATOM 852 N N . LEU A 1 109 ? 8.880 6.396 9.444 1.00 86.31 109 LEU A N 1
ATOM 853 C CA . LEU A 1 109 ? 7.583 6.845 9.929 1.00 86.31 109 LEU A CA 1
ATOM 854 C C . LEU A 1 109 ? 7.525 8.369 9.810 1.00 86.31 109 LEU A C 1
ATOM 856 O O . LEU A 1 109 ? 8.366 9.084 10.358 1.00 86.31 109 LEU A O 1
ATOM 860 N N . CYS A 1 110 ? 6.541 8.858 9.075 1.00 85.75 110 CYS A N 1
ATOM 861 C CA . CYS A 1 110 ? 6.287 10.266 8.846 1.00 85.75 110 CYS A CA 1
ATOM 862 C C . CYS A 1 110 ? 4.952 10.634 9.486 1.00 85.75 110 CYS A C 1
ATOM 864 O O . CYS A 1 110 ? 3.946 9.983 9.227 1.00 85.75 110 CYS A O 1
ATOM 866 N N . LYS A 1 111 ? 4.925 11.708 10.275 1.00 84.69 111 LYS A N 1
ATOM 867 C CA . LYS A 1 111 ? 3.680 12.266 10.815 1.00 84.69 111 LYS A CA 1
ATOM 868 C C . LYS A 1 111 ? 3.178 13.376 9.897 1.00 84.69 111 LYS A C 1
ATOM 870 O O . LYS A 1 111 ? 3.975 14.200 9.439 1.00 84.69 111 LYS A O 1
ATOM 875 N N . ARG A 1 112 ? 1.880 13.393 9.602 1.00 70.50 112 ARG A N 1
ATOM 876 C CA . ARG A 1 112 ? 1.230 14.544 8.969 1.00 70.50 112 ARG A CA 1
ATOM 877 C C . ARG A 1 112 ? 1.190 15.681 9.996 1.00 70.50 112 ARG A C 1
ATOM 879 O O . ARG A 1 112 ? 0.926 15.441 11.170 1.00 70.50 112 ARG A O 1
ATOM 886 N N . LYS A 1 113 ? 1.571 16.880 9.552 1.00 57.81 113 LYS A N 1
ATOM 887 C CA . LYS A 1 113 ? 1.480 18.114 10.342 1.00 57.81 113 LYS A CA 1
ATOM 888 C C . LYS A 1 113 ? 0.064 18.656 10.318 1.00 57.81 113 LYS A C 1
ATOM 890 O O . LYS A 1 113 ? -0.587 18.472 9.266 1.00 57.81 113 LYS A O 1
#

Radius of gyration: 17.49 Å; Cα contacts (8 Å, |Δi|>4): 205; chains: 1; bounding box: 43×38×52 Å

pLDDT: mean 75.56, std 17.67, range [38.41, 95.38]

Sequence (113 aa):
MSVIDFANSRMTWFGPLNGSMSRIQLDGMCTLIDDEQGTEDAYYLIAPCHSEHTHLDGQLFTKRNYDFRGIFGETEYTLIRTHWVANPGVSDDPGSENTGGRTPVEARLCKRK

Foldseek 3Di:
DDDDPQVPAWDWDADPPRHDIDIWGWPDKDWDADPVVRDTWIKTKTDKDWDAPQDDPDDRGDDTAWIWIKIDIDFKIKIFIDGFDQDPPDPPDPDGDRGDDDDTPDIDIDTDD

Nearest PDB structures (foldseek):
  4ldy-assembly1_B  TM=4.542E-01  e=6.478E+00  Arabidopsis thaliana
  7ndb-assembly1_B  TM=2.770E-01  e=3.131E+00  Severe acute respiratory syndrome coronavirus 2
  7wpa-assembly1_C  TM=2.573E-01  e=3.474E+00  Severe acute respiratory syndrome coronavirus 2
  9fjk-assembly1_B  TM=2.913E-01  e=6.478E+00  Severe acute respiratory syndrome coronavirus 2

Solvent-accessible surface area (backbone atoms only — not comparable to full-atom values): 6892 Å² total; per-residue (Å²): 135,86,82,80,64,45,92,82,31,63,54,73,51,60,40,80,93,77,38,71,75,46,76,46,47,31,68,47,73,50,72,50,74,40,82,90,79,71,44,77,47,60,33,36,31,39,43,79,43,74,44,61,58,55,87,53,106,58,76,56,77,74,48,72,56,30,35,36,39,37,42,40,42,89,57,34,33,34,53,37,32,17,47,48,32,50,46,103,83,54,79,97,59,99,78,59,96,40,78,62,39,89,58,72,77,40,71,51,86,44,71,65,130

Secondary structure (DSSP, 8-state):
-PPP-GGG-EEEEEPGGG-SEEEEEEEEEEEEEETTTTEEEEEEEEPPEEEE----SS-S---EEEEEEEEE-SSEEEEEEEE--S-TTS-S-TT------SSEEEEEEEE--